Protein AF-A0AAW3YUK1-F1 (afdb_monomer)

InterPro domains:
  IPR007530 Aminoglycoside 6-adenylyltransferase [PF04439] (3-72)
  IPR043519 Nucleotidyltransferase superfamily [G3DSA:3.30.460.10] (10-80)
  IPR043519 Nucleotidyltransferase superfamily [SSF81301] (2-72)

Mean predicted aligned error: 5.06 Å

Radius of gyration: 14.04 Å; Cα contacts (8 Å, |Δi|>4): 68; chains: 1; bounding box: 31×30×35 Å

Solvent-accessible surface area (backbone atoms only — not comparable to full-atom values): 5224 Å² total; per-residue (Å²): 100,72,69,61,55,52,38,52,52,23,46,51,55,46,44,77,72,36,91,51,47,76,46,79,45,72,38,66,56,74,58,48,91,77,71,80,50,60,84,84,56,74,86,46,71,47,80,42,51,87,52,63,65,67,65,70,72,52,71,69,70,62,54,62,36,46,94,74,87,82,85,87,80,82,63,89,65,80,84,112

Foldseek 3Di:
DVVQVLLVVLVVVLLVVDPFFDDKDWDPDVVDPPPSDDPPDDTDIDTDGPDVVVCVVDVPSVPSSDDDDDDDDDDPPPVD

Organism: NCBI:txid290112

Structure (mmCIF, N/CA/C/O backbone):
data_AF-A0AAW3YUK1-F1
#
_entry.id   AF-A0AAW3YUK1-F1
#
loop_
_atom_site.group_PDB
_atom_site.id
_atom_site.type_symbol
_atom_site.label_atom_id
_atom_site.label_alt_id
_atom_site.label_comp_id
_atom_site.label_asym_id
_atom_site.label_entity_id
_atom_site.label_seq_id
_atom_site.pdbx_PDB_ins_code
_atom_site.Cartn_x
_atom_site.Cartn_y
_atom_site.Cartn_z
_atom_site.occupancy
_atom_site.B_iso_or_equiv
_atom_site.auth_seq_id
_atom_site.auth_comp_id
_atom_site.auth_asym_id
_atom_site.auth_atom_id
_atom_site.pdbx_PDB_model_num
ATOM 1 N N . MET A 1 1 ? 13.935 -8.993 -9.194 1.00 63.34 1 MET A N 1
ATOM 2 C CA . MET A 1 1 ? 12.629 -8.731 -9.852 1.00 63.34 1 MET A CA 1
ATOM 3 C C . MET A 1 1 ? 11.413 -9.469 -9.245 1.00 63.34 1 MET A C 1
ATOM 5 O O . MET A 1 1 ? 10.618 -8.792 -8.610 1.00 63.34 1 MET A O 1
ATOM 9 N N . GLU A 1 2 ? 11.250 -10.804 -9.342 1.00 80.69 2 GLU A N 1
ATOM 10 C CA . GLU A 1 2 ? 9.982 -11.488 -8.946 1.00 80.69 2 GLU A CA 1
ATOM 11 C C . GLU A 1 2 ? 9.538 -11.291 -7.483 1.00 80.69 2 GLU A C 1
ATOM 13 O O . GLU A 1 2 ? 8.349 -11.127 -7.215 1.00 80.69 2 GLU A O 1
ATOM 18 N N . LEU A 1 3 ? 10.474 -11.284 -6.527 1.00 85.06 3 LEU A N 1
ATOM 19 C CA . LEU A 1 3 ? 10.148 -11.124 -5.104 1.00 85.06 3 LEU A CA 1
ATOM 20 C C . LEU A 1 3 ? 9.517 -9.753 -4.809 1.00 85.06 3 LEU A C 1
ATOM 22 O O . LEU A 1 3 ? 8.515 -9.669 -4.102 1.00 85.06 3 LEU A O 1
ATOM 26 N N . ARG A 1 4 ? 10.080 -8.688 -5.393 1.00 89.69 4 ARG A N 1
ATOM 27 C CA . ARG A 1 4 ? 9.595 -7.313 -5.230 1.00 89.69 4 ARG A CA 1
ATOM 28 C C . ARG A 1 4 ? 8.200 -7.148 -5.829 1.00 89.69 4 ARG A C 1
ATOM 30 O O . ARG A 1 4 ? 7.321 -6.589 -5.182 1.00 89.69 4 ARG A O 1
ATOM 37 N N . ASP A 1 5 ? 7.981 -7.704 -7.017 1.00 89.69 5 ASP A N 1
ATOM 38 C CA . ASP A 1 5 ? 6.678 -7.660 -7.686 1.00 89.69 5 ASP A CA 1
ATOM 39 C C . ASP A 1 5 ? 5.606 -8.426 -6.896 1.00 89.69 5 ASP A C 1
ATOM 41 O O . ASP A 1 5 ? 4.450 -8.006 -6.840 1.00 89.69 5 ASP A O 1
ATOM 45 N N . ASN A 1 6 ? 5.975 -9.543 -6.263 1.00 90.69 6 ASN A N 1
ATOM 46 C CA . ASN A 1 6 ? 5.067 -10.298 -5.401 1.00 90.69 6 ASN A CA 1
ATOM 47 C C . ASN A 1 6 ? 4.729 -9.534 -4.115 1.00 90.69 6 ASN A C 1
ATOM 49 O O . ASN A 1 6 ? 3.559 -9.502 -3.738 1.00 90.69 6 ASN A O 1
ATOM 53 N N . CYS A 1 7 ? 5.713 -8.870 -3.500 1.00 91.12 7 CYS A N 1
ATOM 54 C CA . CYS A 1 7 ? 5.488 -7.987 -2.355 1.00 91.12 7 CYS A CA 1
ATOM 55 C C . CYS A 1 7 ? 4.522 -6.846 -2.718 1.00 91.12 7 CYS A C 1
ATOM 57 O O . CYS A 1 7 ? 3.498 -6.672 -2.062 1.00 91.12 7 CYS A O 1
ATOM 59 N N . LEU A 1 8 ? 4.760 -6.147 -3.837 1.00 93.06 8 LEU A N 1
ATOM 60 C CA . LEU A 1 8 ? 3.879 -5.069 -4.301 1.00 93.06 8 LEU A CA 1
ATOM 61 C C . LEU A 1 8 ? 2.442 -5.554 -4.547 1.00 93.06 8 LEU A C 1
ATOM 63 O O . LEU A 1 8 ? 1.486 -4.881 -4.168 1.00 93.06 8 LEU A O 1
ATOM 67 N N . LYS A 1 9 ? 2.267 -6.744 -5.136 1.00 93.56 9 LYS A N 1
ATOM 68 C CA . LYS A 1 9 ? 0.938 -7.358 -5.298 1.00 93.56 9 LYS A CA 1
ATOM 69 C C . LYS A 1 9 ? 0.269 -7.664 -3.957 1.00 93.56 9 LYS A C 1
ATOM 71 O O . LYS A 1 9 ? -0.948 -7.526 -3.867 1.00 93.56 9 LYS A O 1
ATOM 76 N N . GLY A 1 10 ? 1.030 -8.087 -2.946 1.00 93.75 10 GLY A N 1
ATOM 77 C CA . GLY A 1 10 ? 0.536 -8.279 -1.580 1.00 93.75 10 GLY A CA 1
ATOM 78 C C . GLY A 1 10 ? 0.013 -6.973 -0.983 1.00 93.75 10 GLY A C 1
ATOM 79 O O . GLY A 1 10 ? -1.128 -6.922 -0.531 1.00 93.75 10 GLY A O 1
ATOM 80 N N . ILE A 1 11 ? 0.796 -5.896 -1.099 1.00 95.19 11 ILE A N 1
ATOM 81 C CA . ILE A 1 11 ? 0.419 -4.554 -0.630 1.00 95.19 11 ILE A CA 1
ATOM 82 C C . ILE A 1 11 ? -0.863 -4.062 -1.313 1.00 95.19 11 ILE A C 1
ATOM 84 O O . ILE A 1 11 ? -1.777 -3.590 -0.638 1.00 95.19 11 ILE A O 1
ATOM 88 N N . ILE A 1 12 ? -0.964 -4.212 -2.639 1.00 95.62 12 ILE A N 1
ATOM 89 C CA . ILE A 1 12 ? -2.156 -3.803 -3.399 1.00 95.62 12 ILE A CA 1
ATOM 90 C C . ILE A 1 12 ? -3.392 -4.586 -2.941 1.00 95.62 12 ILE A C 1
ATOM 92 O O . ILE A 1 12 ? -4.415 -3.978 -2.640 1.00 95.62 12 ILE A O 1
ATOM 96 N N . LYS A 1 13 ? -3.295 -5.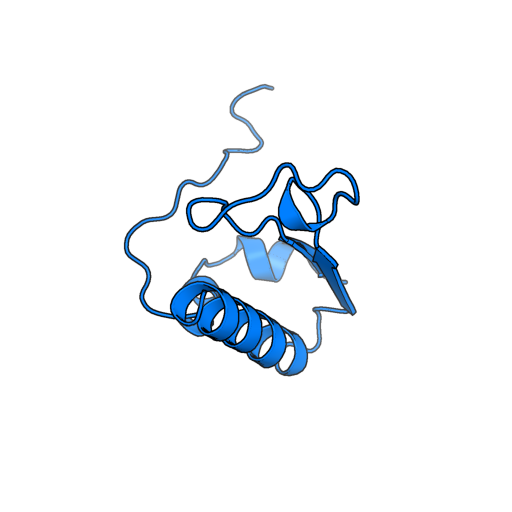918 -2.831 1.00 94.88 13 LYS A N 1
ATOM 97 C CA . LYS A 1 13 ? -4.424 -6.758 -2.395 1.00 94.88 13 LYS A CA 1
ATOM 98 C C . LYS A 1 13 ? -4.896 -6.421 -0.987 1.00 94.88 13 LYS A C 1
ATOM 100 O O . LYS A 1 13 ? -6.097 -6.396 -0.737 1.00 94.88 13 LYS A O 1
ATOM 105 N N . TRP A 1 14 ? -3.959 -6.180 -0.074 1.00 95.00 14 TRP A N 1
ATOM 106 C CA . TRP A 1 14 ? -4.293 -5.734 1.271 1.00 95.00 14 TRP A CA 1
ATOM 107 C C . TRP A 1 14 ? -5.047 -4.404 1.227 1.00 95.00 14 TRP A C 1
ATOM 109 O O . TRP A 1 14 ? -6.133 -4.314 1.792 1.00 95.00 14 TRP A O 1
ATOM 119 N N . ALA A 1 15 ? -4.536 -3.406 0.504 1.00 95.31 15 ALA A N 1
ATOM 120 C CA . ALA A 1 15 ? -5.168 -2.090 0.436 1.00 95.31 15 ALA A CA 1
ATOM 121 C C . ALA A 1 15 ? -6.591 -2.152 -0.139 1.00 95.31 15 ALA A C 1
ATOM 123 O O . ALA A 1 15 ? -7.482 -1.484 0.372 1.00 95.31 15 ALA A O 1
ATOM 124 N N . GLU A 1 16 ? -6.827 -3.001 -1.144 1.00 95.69 16 GLU A N 1
ATOM 125 C CA . GLU A 1 16 ? -8.165 -3.247 -1.704 1.00 95.69 16 GLU A CA 1
ATOM 126 C C . GLU A 1 16 ? -9.142 -3.883 -0.698 1.00 95.69 16 GLU A C 1
ATOM 128 O O . GLU A 1 16 ? -10.354 -3.757 -0.859 1.00 95.69 16 GLU A O 1
ATOM 133 N N . SER A 1 17 ? -8.633 -4.569 0.330 1.00 93.81 17 SER A N 1
ATOM 134 C CA . SER A 1 17 ? -9.443 -5.220 1.369 1.00 93.81 17 SER A CA 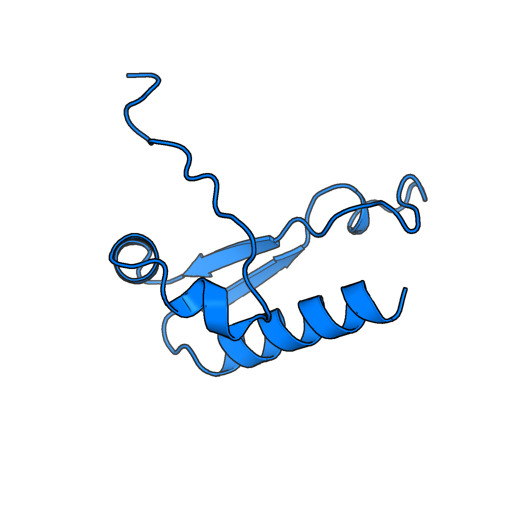1
ATOM 135 C C . SER A 1 17 ? -9.732 -4.334 2.587 1.00 93.81 17 SER A C 1
ATOM 137 O O . SER A 1 17 ? -10.507 -4.729 3.459 1.00 93.81 17 SER A O 1
ATOM 139 N N . VAL A 1 18 ? -9.117 -3.149 2.666 1.00 93.56 18 VAL A N 1
ATOM 140 C CA . VAL A 1 18 ? -9.198 -2.259 3.826 1.00 93.56 18 VAL A CA 1
ATOM 141 C C . VAL A 1 18 ? -10.005 -1.009 3.480 1.00 93.56 18 VAL A C 1
ATOM 143 O O . VAL A 1 18 ? -9.493 -0.070 2.881 1.00 93.56 18 VAL A O 1
ATOM 146 N N . ASP A 1 19 ? -11.256 -0.949 3.946 1.00 94.38 19 ASP A N 1
ATOM 147 C CA . ASP A 1 19 ? -12.227 0.109 3.601 1.00 94.38 19 ASP A CA 1
ATOM 148 C C . ASP A 1 19 ? -11.761 1.553 3.875 1.00 94.38 19 ASP A C 1
ATOM 150 O O . ASP A 1 19 ? -12.264 2.505 3.274 1.00 94.38 19 ASP A O 1
ATOM 154 N N . HIS A 1 20 ? -10.838 1.749 4.819 1.00 94.12 20 HIS A N 1
ATOM 155 C CA . HIS A 1 20 ? -10.331 3.074 5.182 1.00 94.12 20 HIS A CA 1
ATOM 156 C C . HIS A 1 20 ? -9.064 3.479 4.418 1.00 94.12 20 HIS A C 1
ATOM 158 O O . HIS A 1 20 ? -8.667 4.641 4.511 1.00 94.12 20 HIS A O 1
ATOM 164 N N . VAL A 1 21 ? -8.465 2.580 3.629 1.00 96.31 21 VAL A N 1
ATOM 165 C CA . VAL A 1 21 ? -7.378 2.906 2.698 1.00 96.31 21 VAL A CA 1
ATOM 166 C C . VAL A 1 21 ? -7.988 3.432 1.399 1.00 96.31 21 VAL A C 1
ATOM 168 O O . VAL A 1 21 ? -8.771 2.766 0.733 1.00 96.31 21 VAL A O 1
ATOM 171 N N . GLN A 1 22 ? -7.645 4.667 1.043 1.00 97.44 22 GLN A N 1
ATOM 172 C CA . GLN A 1 22 ? -8.210 5.375 -0.108 1.00 97.44 22 GLN A CA 1
ATOM 173 C C . GLN A 1 22 ? -7.295 5.324 -1.330 1.00 97.44 22 GLN A C 1
ATOM 175 O O . GLN A 1 22 ? -7.776 5.319 -2.463 1.00 97.44 22 GLN A O 1
ATOM 180 N N . ALA A 1 23 ? -5.980 5.332 -1.107 1.00 97.38 23 ALA A N 1
ATOM 181 C CA . ALA A 1 23 ? -4.988 5.239 -2.166 1.00 97.38 23 ALA A CA 1
ATOM 182 C C . ALA A 1 23 ? -3.642 4.748 -1.625 1.00 97.38 23 ALA A C 1
ATOM 184 O O . ALA A 1 23 ? -3.310 4.952 -0.456 1.00 97.38 23 ALA A O 1
ATOM 185 N N . LEU A 1 24 ? -2.851 4.169 -2.524 1.00 97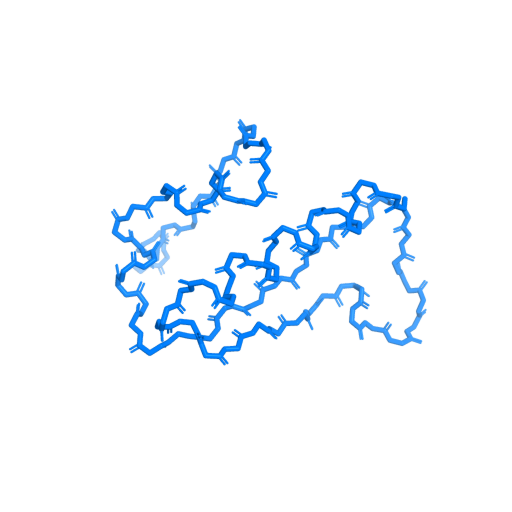.50 24 LEU A N 1
ATOM 186 C CA . LEU A 1 24 ? -1.421 3.944 -2.350 1.00 97.50 24 LEU A CA 1
ATOM 187 C C . LEU A 1 24 ? -0.674 4.827 -3.351 1.00 97.50 24 LEU A C 1
ATOM 189 O O . LEU A 1 24 ? -1.043 4.867 -4.528 1.00 97.50 24 LEU A O 1
ATOM 193 N N . ILE A 1 25 ? 0.374 5.513 -2.903 1.00 97.50 25 ILE A N 1
ATOM 194 C CA . ILE A 1 25 ? 1.233 6.325 -3.768 1.00 97.50 25 ILE A CA 1
ATOM 195 C C . ILE A 1 25 ? 2.647 5.764 -3.690 1.00 97.50 25 ILE A C 1
ATOM 197 O O . ILE A 1 25 ? 3.253 5.744 -2.623 1.00 97.50 25 ILE A O 1
ATOM 201 N N . GLN A 1 26 ? 3.179 5.313 -4.826 1.00 95.75 26 GLN A N 1
ATOM 202 C CA . GLN A 1 26 ? 4.573 4.892 -4.911 1.00 95.75 26 GLN A CA 1
ATOM 203 C C . GLN A 1 26 ? 5.477 6.111 -5.080 1.00 95.75 26 GLN A C 1
ATOM 205 O O . GLN A 1 26 ? 5.277 6.921 -5.992 1.00 95.75 26 GLN A O 1
ATOM 210 N N . THR A 1 27 ? 6.480 6.221 -4.216 1.00 94.69 27 THR A N 1
ATOM 211 C CA . THR A 1 27 ? 7.455 7.314 -4.224 1.00 94.69 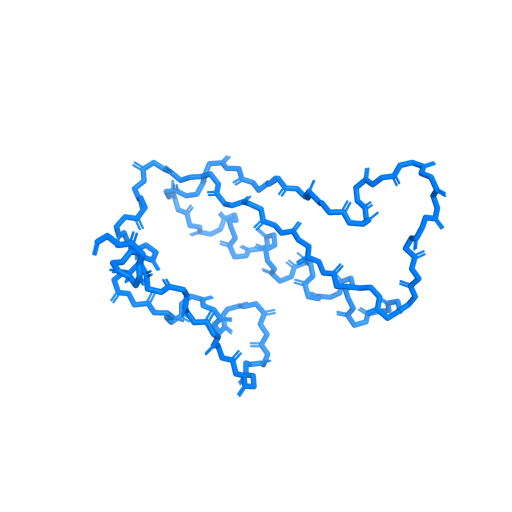27 THR A CA 1
ATOM 212 C C . THR A 1 27 ? 8.878 6.757 -4.338 1.00 94.69 27 THR A C 1
ATOM 214 O O . THR A 1 27 ? 9.084 5.647 -4.834 1.00 94.69 27 THR A O 1
ATOM 217 N N . GLY A 1 28 ? 9.881 7.563 -3.987 1.00 93.31 28 GLY A N 1
ATOM 218 C CA . GLY A 1 28 ? 11.266 7.108 -3.926 1.00 93.31 28 GLY A CA 1
ATOM 219 C C . GLY A 1 28 ? 11.897 6.734 -5.265 1.00 93.31 28 GLY A C 1
ATOM 220 O O . GLY A 1 28 ? 11.587 7.329 -6.299 1.00 93.31 28 GLY A O 1
ATOM 221 N N . SER A 1 29 ? 12.863 5.813 -5.233 1.00 92.75 29 SER A N 1
ATOM 222 C CA . SER A 1 29 ? 13.735 5.503 -6.380 1.00 92.75 29 SER A CA 1
ATOM 223 C C . SER A 1 29 ? 12.965 4.905 -7.564 1.00 92.75 29 SER A C 1
ATOM 225 O O . SER A 1 29 ? 13.147 5.339 -8.702 1.00 92.75 29 SER A O 1
ATOM 227 N N . LEU A 1 30 ? 12.037 3.984 -7.292 1.00 91.69 30 LEU A N 1
ATOM 228 C CA . LEU A 1 30 ? 11.240 3.287 -8.305 1.00 91.69 30 LEU A CA 1
ATOM 229 C C . LEU A 1 30 ? 10.203 4.182 -9.003 1.00 91.69 30 LEU A C 1
ATOM 231 O O . LEU A 1 30 ? 9.750 3.851 -10.097 1.00 91.69 30 LEU A O 1
ATOM 235 N N . ALA A 1 31 ? 9.830 5.314 -8.403 1.00 92.69 31 ALA A N 1
ATOM 236 C CA . ALA A 1 31 ? 8.926 6.284 -9.023 1.00 92.69 31 ALA A CA 1
ATOM 237 C C . ALA A 1 31 ? 9.646 7.256 -9.982 1.00 92.69 31 ALA A C 1
ATOM 239 O O . ALA A 1 31 ? 8.998 7.969 -10.759 1.00 92.69 31 ALA A O 1
ATOM 240 N N . ARG A 1 32 ? 10.985 7.324 -9.941 1.00 90.31 32 ARG A N 1
ATOM 241 C CA . ARG A 1 32 ? 11.767 8.256 -10.765 1.00 90.31 32 ARG A CA 1
ATOM 242 C C . ARG A 1 32 ? 11.905 7.742 -12.196 1.00 90.31 32 ARG A C 1
ATOM 244 O O . ARG A 1 32 ? 12.053 6.555 -12.458 1.00 90.31 32 ARG A O 1
ATOM 251 N N . LYS A 1 33 ? 11.927 8.676 -13.150 1.00 87.62 33 LYS A N 1
ATOM 252 C CA . LYS A 1 33 ? 12.157 8.389 -14.581 1.00 87.62 33 LYS A CA 1
ATOM 253 C C . LYS A 1 33 ? 13.638 8.418 -14.975 1.00 87.62 33 LYS A C 1
ATOM 255 O O . LYS A 1 33 ? 13.952 8.395 -16.158 1.00 87.62 33 LYS A O 1
ATOM 260 N N . ASP A 1 34 ? 14.536 8.525 -14.000 1.00 89.31 34 ASP A N 1
ATOM 261 C CA . ASP A 1 34 ? 15.980 8.680 -14.206 1.00 89.31 34 ASP A CA 1
ATOM 262 C C . ASP A 1 34 ? 16.743 7.345 -14.231 1.00 89.31 34 ASP A C 1
ATOM 264 O O . ASP A 1 34 ? 17.965 7.350 -14.354 1.00 89.31 34 ASP A O 1
ATOM 268 N N . HIS A 1 35 ? 16.032 6.214 -14.141 1.00 80.12 35 HIS A N 1
ATOM 269 C CA . HIS A 1 35 ? 16.602 4.862 -14.106 1.00 80.12 35 HIS A CA 1
ATOM 270 C C . HIS A 1 35 ? 17.631 4.647 -12.982 1.00 80.12 35 HIS A C 1
ATOM 272 O O . HIS A 1 35 ? 18.526 3.816 -13.115 1.00 80.12 35 HIS A O 1
ATOM 278 N N . SER A 1 36 ? 17.503 5.382 -11.872 1.00 85.56 36 SER A N 1
ATOM 279 C CA . SER A 1 36 ? 18.394 5.239 -10.713 1.00 85.56 36 SER A CA 1
ATOM 280 C C . SER A 1 36 ? 18.150 3.971 -9.884 1.00 85.56 36 SER A C 1
ATOM 282 O O . SER A 1 36 ? 19.005 3.611 -9.080 1.00 85.56 36 SER A O 1
ATOM 284 N N . SER A 1 37 ? 17.018 3.287 -10.075 1.00 88.44 37 SER A N 1
ATOM 285 C CA . SER A 1 37 ? 16.671 2.052 -9.367 1.00 88.44 37 SER A CA 1
ATOM 286 C C . SER A 1 37 ? 17.273 0.796 -10.006 1.00 88.44 37 SER A C 1
ATOM 288 O O . SER A 1 37 ? 17.292 0.665 -11.232 1.00 88.44 37 SER A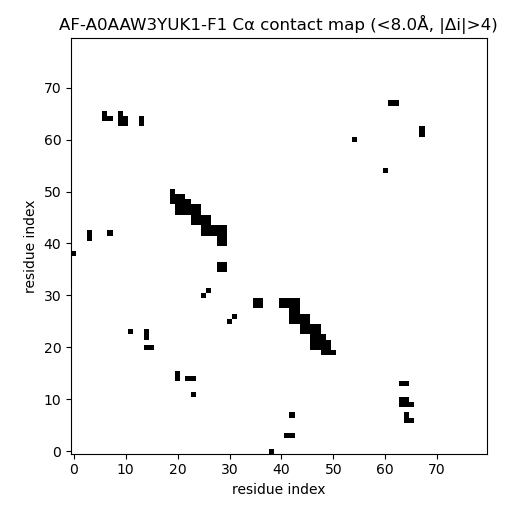 O 1
ATOM 290 N N . ASP A 1 38 ? 17.623 -0.183 -9.178 1.00 88.12 38 ASP A N 1
ATOM 291 C CA . ASP A 1 38 ? 18.147 -1.496 -9.557 1.00 88.12 38 ASP A CA 1
ATOM 292 C C . ASP A 1 38 ? 17.389 -2.658 -8.867 1.00 88.12 38 ASP A C 1
ATOM 294 O O . ASP A 1 38 ? 16.285 -2.501 -8.331 1.00 88.12 38 ASP A O 1
ATOM 298 N N . ASP A 1 39 ? 17.947 -3.870 -8.918 1.00 86.44 39 ASP A N 1
ATOM 299 C CA . ASP A 1 39 ? 17.368 -5.056 -8.271 1.00 86.44 39 ASP A CA 1
ATOM 300 C C . ASP A 1 39 ? 17.465 -5.043 -6.735 1.00 86.44 39 ASP A C 1
ATOM 302 O O . ASP A 1 39 ? 16.764 -5.824 -6.090 1.00 86.44 39 ASP A O 1
ATOM 306 N N . LEU A 1 40 ? 18.301 -4.177 -6.156 1.00 88.25 40 LEU A N 1
ATOM 307 C CA . LEU A 1 40 ? 18.478 -4.024 -4.708 1.00 88.25 40 LEU A CA 1
ATOM 308 C C . LEU A 1 40 ? 17.640 -2.878 -4.131 1.00 88.25 40 LEU A C 1
ATOM 310 O O . LEU A 1 40 ? 17.544 -2.746 -2.914 1.00 88.25 40 LEU A O 1
ATOM 314 N N . SER A 1 41 ? 17.031 -2.069 -4.997 1.00 91.00 41 SER A N 1
ATOM 315 C CA . SER A 1 41 ? 16.157 -0.969 -4.603 1.00 91.00 41 SER A CA 1
ATOM 316 C C . SER A 1 41 ? 14.874 -1.482 -3.943 1.00 91.00 41 SER A C 1
ATOM 318 O O . SER A 1 41 ? 14.227 -2.421 -4.434 1.00 91.00 41 SER A O 1
ATOM 320 N N . ASP A 1 42 ? 14.519 -0.829 -2.843 1.00 92.69 42 ASP A N 1
ATOM 321 C CA . ASP A 1 42 ? 13.322 -1.027 -2.035 1.00 92.69 42 ASP A CA 1
ATOM 322 C C . ASP A 1 42 ? 12.071 -0.390 -2.663 1.00 92.69 42 ASP A C 1
ATOM 324 O O . ASP A 1 42 ? 12.114 0.196 -3.748 1.00 92.69 42 ASP A O 1
ATOM 328 N N . ILE A 1 43 ? 10.920 -0.592 -2.010 1.00 92.88 43 ILE A N 1
ATOM 329 C CA . ILE A 1 43 ? 9.638 -0.005 -2.403 1.00 92.88 43 ILE A CA 1
ATOM 330 C C . ILE A 1 43 ? 9.241 1.042 -1.362 1.00 92.88 43 ILE A C 1
ATOM 332 O O . ILE A 1 43 ? 8.916 0.692 -0.230 1.00 92.88 43 ILE A O 1
ATOM 336 N N . ASP A 1 44 ? 9.172 2.300 -1.782 1.00 95.19 44 ASP A N 1
ATOM 337 C CA . ASP A 1 44 ? 8.600 3.387 -0.990 1.00 95.19 44 ASP A CA 1
ATOM 338 C C . ASP A 1 44 ? 7.104 3.547 -1.312 1.00 95.19 44 ASP A C 1
ATOM 340 O O . ASP A 1 44 ? 6.737 3.840 -2.457 1.00 95.19 44 ASP A O 1
ATOM 344 N N . ILE A 1 45 ? 6.233 3.347 -0.316 1.00 95.56 45 ILE A N 1
ATOM 345 C CA . ILE A 1 45 ? 4.773 3.498 -0.438 1.00 95.56 45 ILE A CA 1
ATOM 346 C C . ILE A 1 45 ? 4.251 4.459 0.631 1.00 95.56 45 ILE A C 1
ATOM 348 O O . ILE A 1 45 ? 4.459 4.249 1.825 1.00 95.56 45 ILE A O 1
ATOM 352 N N . GLU A 1 46 ? 3.488 5.460 0.202 1.00 96.25 46 GLU A N 1
ATOM 353 C CA . GLU A 1 46 ? 2.639 6.270 1.072 1.00 96.25 46 GLU A CA 1
ATOM 354 C C . GLU A 1 46 ? 1.208 5.716 1.063 1.00 96.25 46 GLU A C 1
ATOM 356 O O . GLU A 1 46 ? 0.627 5.468 0.000 1.00 96.25 46 GLU A O 1
ATOM 361 N N . ILE A 1 47 ? 0.627 5.536 2.251 1.00 95.62 47 ILE A N 1
ATOM 362 C CA . ILE A 1 47 ? -0.751 5.061 2.425 1.00 95.62 47 ILE A CA 1
ATOM 363 C C . ILE A 1 47 ? -1.641 6.264 2.732 1.00 95.62 47 ILE A C 1
ATOM 365 O O . ILE A 1 47 ? -1.502 6.907 3.773 1.00 95.62 47 ILE A O 1
ATOM 369 N N . ILE A 1 48 ? -2.590 6.547 1.842 1.00 97.25 48 ILE A N 1
ATOM 370 C CA . ILE A 1 48 ? -3.609 7.573 2.063 1.00 97.25 48 ILE A CA 1
ATOM 371 C C . ILE A 1 48 ? -4.824 6.899 2.685 1.00 97.25 48 ILE A C 1
ATOM 373 O O . ILE A 1 48 ? -5.448 6.033 2.071 1.00 97.25 48 ILE A O 1
ATOM 377 N N . THR A 1 49 ? -5.163 7.294 3.908 1.00 96.06 49 THR A N 1
ATOM 378 C CA . THR A 1 49 ? -6.244 6.697 4.694 1.00 96.06 49 THR A CA 1
ATOM 379 C C . THR A 1 49 ? -7.159 7.767 5.273 1.00 96.06 49 THR A C 1
ATOM 381 O O . THR A 1 49 ? -6.710 8.847 5.659 1.00 96.06 49 THR A O 1
ATOM 384 N N . SER A 1 50 ? -8.451 7.456 5.368 1.00 97.19 50 SER A N 1
ATOM 385 C CA . SER A 1 50 ? -9.425 8.309 6.057 1.00 97.19 50 SER A CA 1
ATOM 386 C C . SER A 1 50 ? -9.277 8.265 7.581 1.00 97.19 50 SER A C 1
ATOM 388 O O . SER A 1 50 ? -9.802 9.140 8.271 1.00 97.19 50 SER A O 1
ATOM 390 N N . ASN A 1 51 ? -8.568 7.263 8.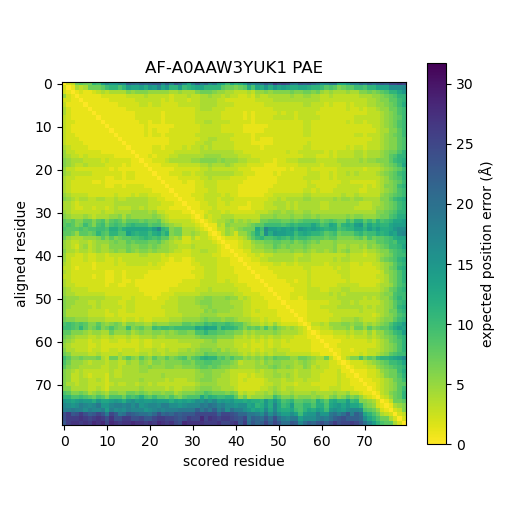113 1.00 94.38 51 ASN A N 1
ATOM 391 C CA . ASN A 1 51 ? -8.368 7.077 9.545 1.00 94.38 51 ASN A CA 1
ATOM 392 C C . ASN A 1 51 ? -6.967 6.507 9.861 1.00 94.38 51 ASN A C 1
ATOM 394 O O . ASN A 1 51 ? -6.813 5.291 10.000 1.00 94.38 51 ASN A O 1
ATOM 398 N N . PRO A 1 52 ? -5.938 7.367 10.002 1.00 91.31 52 PRO A N 1
ATOM 399 C CA . PRO A 1 52 ? -4.571 6.944 10.324 1.00 91.31 52 PRO A CA 1
ATOM 400 C C . PRO A 1 52 ? -4.443 6.200 11.655 1.00 91.31 52 PRO A C 1
ATOM 402 O O . PRO A 1 52 ? -3.610 5.306 11.780 1.00 91.31 52 PRO A O 1
ATOM 405 N N . ALA A 1 53 ? -5.291 6.523 12.637 1.00 90.31 53 ALA A N 1
ATOM 406 C CA . ALA A 1 53 ? -5.218 5.927 13.967 1.00 90.31 53 ALA A CA 1
ATOM 407 C C . ALA A 1 53 ? -5.417 4.402 13.943 1.00 90.31 53 ALA A C 1
ATOM 409 O O . ALA A 1 53 ? -4.818 3.710 14.759 1.00 90.31 53 ALA A O 1
ATOM 410 N N . LEU A 1 54 ? -6.195 3.871 12.988 1.00 90.19 54 LEU A N 1
ATOM 411 C CA . LEU A 1 54 ? -6.390 2.424 12.829 1.00 90.19 54 LEU A CA 1
ATOM 412 C C . LEU A 1 54 ? -5.113 1.702 12.387 1.00 90.19 54 LEU A C 1
ATOM 414 O O . LEU A 1 54 ? -4.861 0.595 12.844 1.00 90.19 54 LEU A O 1
ATOM 418 N N .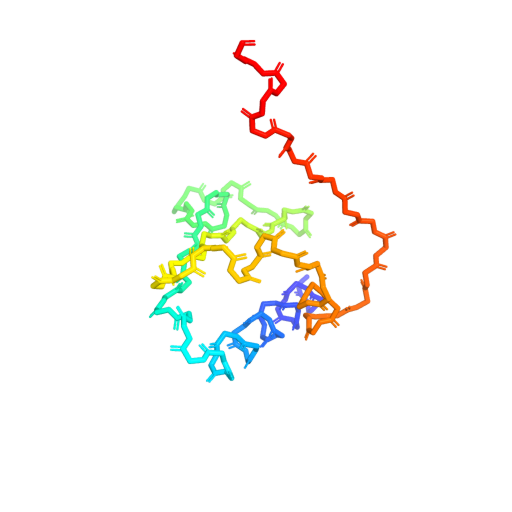 LEU A 1 55 ? -4.285 2.335 11.550 1.00 89.31 55 LEU A N 1
ATOM 419 C CA . LEU A 1 55 ? -3.013 1.757 11.099 1.00 89.31 55 LEU A CA 1
ATOM 420 C C . LEU A 1 55 ? -1.903 1.889 12.150 1.00 89.31 55 LEU A C 1
ATOM 422 O O . LEU A 1 55 ? -0.948 1.116 12.138 1.00 89.31 55 LEU A O 1
ATOM 426 N N . MET A 1 56 ? -2.022 2.874 13.046 1.00 87.25 56 MET A N 1
ATOM 427 C CA . MET A 1 56 ? -1.070 3.121 14.134 1.00 87.25 56 MET A CA 1
ATOM 428 C C . MET A 1 56 ? -1.371 2.302 15.397 1.00 87.25 56 MET A C 1
ATOM 430 O O . MET A 1 56 ? -0.496 2.159 16.247 1.00 87.25 56 MET A O 1
ATOM 434 N N . GLN A 1 57 ? -2.603 1.801 15.552 1.00 85.88 57 GLN A N 1
ATOM 435 C CA . GLN A 1 57 ? -3.041 1.107 16.765 1.00 85.88 57 GLN A CA 1
ATOM 436 C C . GLN A 1 57 ? -2.362 -0.255 16.939 1.00 85.88 57 GLN A C 1
ATOM 438 O O . GLN A 1 57 ? -1.928 -0.588 18.043 1.00 85.88 57 GLN A O 1
ATOM 443 N N . ASP A 1 58 ? -2.275 -1.037 15.865 1.00 82.19 58 ASP A N 1
ATOM 444 C CA . ASP A 1 58 ? -1.512 -2.275 15.836 1.00 82.19 58 ASP A CA 1
ATOM 445 C C . ASP A 1 58 ? -0.841 -2.467 14.471 1.00 82.19 58 ASP A C 1
ATOM 447 O O . ASP A 1 58 ? -1.322 -2.006 13.439 1.00 82.19 58 ASP A O 1
ATOM 451 N N . GLY A 1 59 ? 0.318 -3.125 14.476 1.00 85.19 59 GLY A N 1
ATOM 452 C CA . GLY A 1 59 ? 1.075 -3.432 13.262 1.00 85.19 59 GLY A CA 1
ATOM 453 C C . GLY A 1 59 ? 0.696 -4.770 12.624 1.00 85.19 59 GLY A C 1
ATOM 454 O O . GLY A 1 59 ? 1.496 -5.292 11.852 1.00 85.19 59 GLY A O 1
ATOM 455 N N . GLN A 1 60 ? -0.449 -5.384 12.966 1.00 87.81 60 GLN A N 1
ATOM 456 C CA . GLN A 1 60 ? -0.795 -6.721 12.452 1.00 87.81 60 GLN A CA 1
ATOM 457 C C . GLN A 1 60 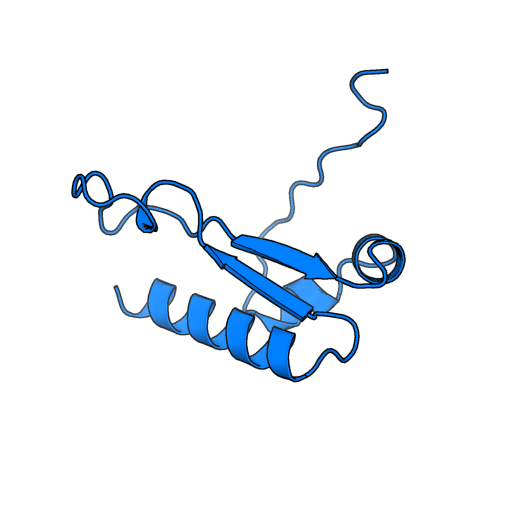? -0.989 -6.716 10.934 1.00 87.81 60 GLN A C 1
ATOM 459 O O . GLN A 1 60 ? -0.630 -7.679 10.263 1.00 87.81 60 GLN A O 1
ATOM 464 N N . TRP A 1 61 ? -1.466 -5.602 10.379 1.00 89.25 61 TRP A N 1
ATOM 465 C CA . TRP A 1 61 ? -1.625 -5.428 8.937 1.00 89.25 61 TRP A CA 1
ATOM 466 C C . TRP A 1 61 ? -0.311 -5.578 8.150 1.00 89.25 61 TRP A C 1
ATOM 468 O O . TRP A 1 61 ? -0.346 -5.961 6.986 1.00 89.25 61 TRP A O 1
ATOM 478 N N . LEU A 1 62 ? 0.853 -5.357 8.775 1.00 89.94 62 LEU A N 1
ATOM 479 C CA . LEU A 1 62 ? 2.157 -5.542 8.126 1.00 89.94 62 LEU A CA 1
ATOM 480 C C . LEU A 1 62 ? 2.423 -7.006 7.733 1.00 89.94 62 LEU A C 1
ATOM 482 O O . LEU A 1 62 ? 3.180 -7.259 6.797 1.00 89.94 62 LEU A O 1
ATOM 486 N N . TYR A 1 63 ? 1.789 -7.968 8.413 1.00 89.56 63 TYR A N 1
ATOM 487 C CA . TYR A 1 63 ? 1.904 -9.397 8.100 1.00 89.56 63 TYR A CA 1
ATOM 488 C C . TYR A 1 63 ? 1.050 -9.817 6.892 1.00 89.56 63 TYR A C 1
ATOM 490 O O . TYR A 1 63 ? 1.250 -10.900 6.346 1.00 89.56 63 TYR A O 1
ATOM 498 N N . GLU A 1 64 ? 0.124 -8.966 6.439 1.00 87.19 64 GLU A N 1
ATOM 499 C CA . GLU A 1 64 ? -0.751 -9.250 5.291 1.00 87.19 64 GLU A CA 1
ATOM 500 C C . GLU A 1 64 ? -0.020 -9.077 3.944 1.00 87.19 64 GLU A C 1
ATOM 502 O O . GLU A 1 64 ? -0.475 -9.560 2.906 1.00 87.19 64 GLU A O 1
ATOM 507 N N . PHE A 1 65 ? 1.143 -8.414 3.941 1.00 80.56 65 PHE A N 1
ATOM 508 C CA . PHE A 1 65 ? 1.955 -8.194 2.737 1.00 80.56 65 PHE A CA 1
ATOM 509 C C . PHE A 1 65 ? 2.869 -9.363 2.390 1.00 80.56 65 PHE A C 1
ATOM 511 O O . PHE A 1 65 ? 3.237 -9.539 1.224 1.00 80.56 65 PHE A O 1
ATOM 518 N N . GLY A 1 66 ? 3.262 -10.137 3.401 1.00 81.25 66 GLY A N 1
ATOM 519 C CA . GLY A 1 66 ? 4.261 -11.187 3.289 1.00 81.25 66 GLY A CA 1
ATOM 520 C C . GLY A 1 66 ? 4.931 -11.502 4.625 1.00 81.25 66 GLY A C 1
ATOM 521 O O . GLY A 1 66 ? 4.492 -11.071 5.689 1.00 81.25 66 GLY A O 1
ATOM 522 N N . GLU A 1 67 ? 6.014 -12.276 4.563 1.00 87.31 67 GLU A N 1
ATOM 523 C CA . GLU A 1 67 ? 6.793 -12.642 5.745 1.00 87.31 67 GLU A CA 1
ATOM 524 C C . GLU A 1 67 ? 7.537 -11.424 6.313 1.00 87.31 67 GLU A C 1
ATOM 526 O O . GLU A 1 67 ? 8.403 -10.837 5.661 1.00 87.31 67 GLU A O 1
ATOM 531 N N . LEU A 1 68 ? 7.196 -11.055 7.547 1.00 89.31 68 LEU A N 1
ATOM 532 C CA . LEU A 1 68 ? 7.773 -9.916 8.249 1.00 89.31 68 LEU A CA 1
ATOM 533 C C . LEU A 1 68 ? 8.980 -10.355 9.083 1.00 89.31 68 LEU A C 1
ATOM 535 O O . LEU A 1 68 ? 8.844 -11.137 10.022 1.00 89.31 68 LEU A O 1
ATOM 539 N N . ILE A 1 69 ? 10.158 -9.818 8.764 1.00 91.25 69 ILE A N 1
ATOM 540 C CA . ILE A 1 69 ? 11.396 -10.094 9.513 1.00 91.25 69 ILE A CA 1
ATOM 541 C C . ILE A 1 69 ? 11.594 -9.071 10.637 1.00 91.25 69 ILE A C 1
ATOM 543 O O . ILE A 1 69 ? 11.972 -9.430 11.750 1.00 91.25 69 ILE A O 1
ATOM 547 N N . THR A 1 70 ? 11.375 -7.787 10.346 1.00 91.38 70 THR A N 1
ATOM 548 C CA . THR A 1 70 ? 11.573 -6.692 11.303 1.00 91.38 70 THR A CA 1
ATOM 549 C C . THR A 1 70 ? 10.734 -5.474 10.931 1.00 91.38 70 THR A C 1
ATOM 551 O O . THR A 1 70 ? 10.404 -5.282 9.761 1.00 91.38 70 THR A O 1
ATOM 554 N N . VAL A 1 71 ? 10.424 -4.645 11.928 1.00 90.06 71 VAL A N 1
ATOM 555 C CA . VAL A 1 71 ? 9.745 -3.355 11.769 1.00 90.06 71 VAL A CA 1
ATOM 556 C C . VAL A 1 71 ? 10.508 -2.310 12.565 1.00 90.06 71 VAL A C 1
ATOM 558 O O . VAL A 1 71 ? 10.786 -2.505 13.749 1.00 90.06 71 VAL A O 1
ATOM 561 N N . LEU A 1 72 ? 10.825 -1.197 11.911 1.00 89.50 72 LEU A N 1
ATOM 562 C CA . LEU A 1 72 ? 11.365 -0.004 12.547 1.00 89.50 72 LEU A CA 1
ATOM 563 C C . LEU A 1 72 ? 10.276 1.061 12.524 1.00 89.50 72 LEU A C 1
ATOM 565 O O . LEU A 1 72 ? 9.936 1.582 11.465 1.00 89.50 72 LEU A O 1
ATOM 569 N N . ASN A 1 73 ? 9.714 1.345 13.693 1.00 84.88 73 ASN A N 1
ATOM 570 C CA . ASN A 1 73 ? 8.765 2.435 13.852 1.00 84.88 73 ASN A CA 1
ATOM 571 C C . ASN A 1 73 ? 9.544 3.710 14.161 1.00 84.88 73 ASN A C 1
ATOM 573 O O . ASN A 1 73 ? 10.427 3.695 15.017 1.00 84.88 73 ASN A O 1
ATOM 577 N N . PHE A 1 74 ? 9.200 4.799 13.483 1.00 79.31 74 PHE A N 1
ATOM 578 C CA . PHE A 1 74 ? 9.648 6.126 13.882 1.00 79.31 74 PHE A CA 1
ATOM 579 C C . PHE A 1 74 ? 8.710 6.629 14.975 1.00 79.31 74 PHE A C 1
ATOM 581 O O . PHE A 1 74 ? 7.496 6.672 14.762 1.00 79.31 74 PHE A O 1
ATOM 588 N N . ASP A 1 75 ? 9.258 6.964 16.142 1.00 73.56 75 ASP A N 1
ATOM 589 C CA . ASP A 1 75 ? 8.477 7.589 17.202 1.00 73.56 75 ASP A CA 1
ATOM 590 C C . ASP A 1 75 ? 8.185 9.044 16.789 1.00 73.56 75 ASP A C 1
ATOM 592 O O . ASP A 1 75 ? 9.124 9.818 16.571 1.00 73.56 75 ASP A O 1
ATOM 596 N N . PRO A 1 76 ? 6.911 9.444 16.626 1.00 64.75 76 PRO A N 1
ATOM 597 C CA . PRO A 1 76 ? 6.576 10.823 16.286 1.00 64.75 76 PRO A CA 1
ATOM 598 C C . PRO A 1 76 ? 7.035 11.835 17.352 1.00 64.75 76 PRO A C 1
ATOM 600 O O . PRO A 1 76 ? 7.167 13.019 17.026 1.00 64.75 76 PRO A O 1
ATOM 603 N N . ASP A 1 77 ? 7.312 11.382 18.580 1.00 66.44 77 ASP A N 1
ATOM 604 C CA . ASP A 1 77 ? 7.731 12.219 19.706 1.00 66.44 77 ASP A CA 1
ATOM 605 C C . ASP A 1 77 ? 9.263 12.249 19.912 1.00 66.44 77 ASP A C 1
ATOM 607 O O . ASP A 1 77 ? 9.756 13.045 20.709 1.00 66.44 77 ASP A O 1
ATOM 611 N N . GLU A 1 78 ? 10.059 11.468 19.165 1.00 56.81 78 GLU A N 1
ATOM 612 C CA . GLU A 1 78 ? 11.532 11.418 19.325 1.00 56.81 78 GLU A CA 1
ATOM 613 C C . GLU A 1 78 ? 12.256 12.727 18.937 1.00 56.81 78 GLU A C 1
ATOM 615 O O . GLU A 1 78 ? 13.461 12.885 19.170 1.00 56.81 78 GLU A O 1
ATOM 620 N N . HIS A 1 79 ? 11.537 13.688 18.353 1.00 54.97 79 HIS A N 1
ATOM 621 C CA . HIS A 1 79 ? 12.072 14.974 17.896 1.00 54.97 79 HIS A CA 1
ATOM 622 C C . HIS A 1 79 ? 11.276 16.202 18.382 1.00 54.97 79 HIS A C 1
ATOM 624 O O . HIS A 1 79 ? 11.469 17.288 17.824 1.00 54.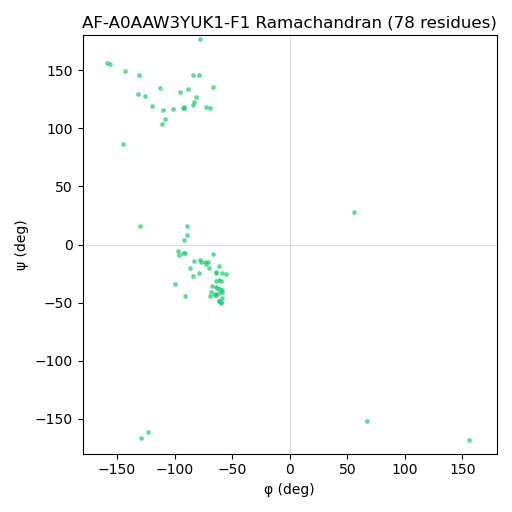97 79 HIS A O 1
ATOM 630 N N . GLN A 1 80 ? 10.407 16.058 19.396 1.00 45.09 80 GLN A N 1
ATOM 631 C CA . GLN A 1 80 ? 9.703 17.186 20.037 1.00 45.09 80 GLN A CA 1
ATOM 632 C C . GLN A 1 80 ? 10.337 17.620 21.362 1.00 45.09 80 GLN A C 1
ATOM 634 O O . GLN A 1 80 ? 10.734 16.750 22.167 1.00 45.09 80 GLN A O 1
#

Nearest PDB structures (foldseek):
  8vxb-assembly1_A-2  TM=8.943E-01  e=9.069E-02  Campylobacter fetus subsp. fetus
  3bb5-assembly2_C  TM=5.208E-01  e=4.290E+00  Jannaschia sp. CCS1
  8pho-assembly1_A  TM=2.871E-01  e=9.662E+00  Borreliella burgdorferi B31

pLDDT: mean 88.32, std 9.94, range [45.09, 97.5]

Sequence (80 aa):
MELRDNCLKGIIKWAESVDHVQALIQTGSLARKDHSSDDLSDIDIEIITSNPALLMQDGQWLYEFGELITVLNFDPDEHQ

Secondary structure (DSSP, 8-state):
-HHHHHHHHHHHHHHHH-TTEEEEEEETGGG-TT----TT---EEEEEES-HHHHHH-SGGGGGSS------PPPTTTT-